Protein AF-A0A6P0RBR7-F1 (afdb_monomer_lite)

Radius of gyration: 12.31 Å; chains: 1; bounding box: 36×25×30 Å

Sequence (69 aa):
MDLKELPGAELILPGIKDLHNGKTDTVGALLVAIASIRLTKAGLDIPRSHLMPEPELRLCSSASRLYTW

Secondary structure (DSSP, 8-state):
--GGGSTTHHHHHHHHHHHHTT--SSHHHHHHHHHHHHHHHTT-----TTPPSSHHHHHHHHHHTTS--

Foldseek 3Di:
DDCCPDPCSVLQVVLQVCVVVVNQLDLSVLVCLVCVVVCVVVVDDHDPPNHDPPSVVSNVVVVVVVVDD

pLDDT: mean 84.77, std 10.88, range [48.34, 94.12]

Structure (mmCIF, N/CA/C/O backbone):
data_AF-A0A6P0RBR7-F1
#
_entry.id   AF-A0A6P0RBR7-F1
#
loop_
_atom_site.group_PDB
_atom_site.id
_atom_site.type_symbol
_atom_site.label_atom_id
_atom_site.label_alt_id
_atom_site.label_comp_id
_atom_site.label_asym_id
_atom_site.label_entity_id
_atom_site.label_seq_id
_atom_site.pdbx_PDB_ins_code
_atom_site.Cartn_x
_atom_site.Cartn_y
_atom_site.Cartn_z
_atom_site.occupancy
_atom_site.B_iso_or_equiv
_atom_site.auth_seq_id
_atom_site.auth_comp_id
_atom_site.auth_asym_id
_atom_site.auth_atom_id
_atom_site.pdbx_PDB_model_num
ATOM 1 N N . MET A 1 1 ? -16.238 12.120 5.686 1.00 57.06 1 MET A N 1
ATOM 2 C CA . MET A 1 1 ? -15.209 12.781 4.860 1.00 57.06 1 MET A CA 1
ATOM 3 C C . MET A 1 1 ? -14.951 11.894 3.660 1.00 57.06 1 MET A C 1
ATOM 5 O O . MET A 1 1 ? -14.719 10.707 3.868 1.00 57.06 1 MET A O 1
ATOM 9 N N . ASP A 1 2 ? -15.103 12.417 2.444 1.00 72.06 2 ASP A N 1
ATOM 10 C CA . ASP A 1 2 ? -14.812 11.656 1.228 1.00 72.06 2 ASP A CA 1
ATOM 11 C C . ASP A 1 2 ? -13.289 11.621 1.032 1.00 72.06 2 ASP A C 1
ATOM 13 O O . ASP A 1 2 ? -12.619 12.652 1.050 1.00 72.06 2 ASP A O 1
ATOM 17 N N . LEU A 1 3 ? -12.727 10.419 0.890 1.00 70.00 3 LEU A N 1
A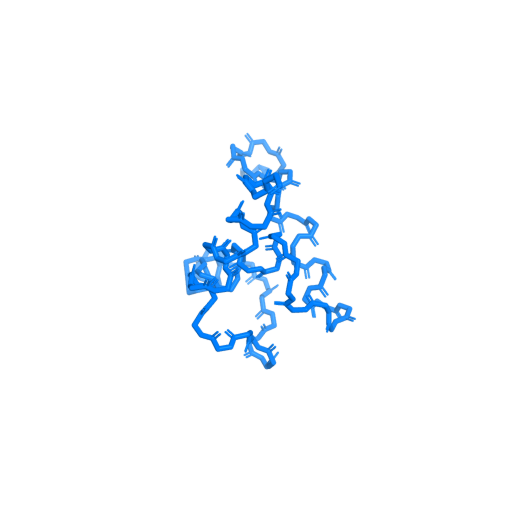TOM 18 C CA . LEU A 1 3 ? -11.294 10.214 0.681 1.00 70.00 3 LEU A CA 1
ATOM 19 C C . LEU A 1 3 ? -10.802 10.937 -0.583 1.00 70.00 3 LEU A C 1
ATOM 21 O O . LEU A 1 3 ? -9.643 11.326 -0.626 1.00 70.00 3 LEU A O 1
ATOM 25 N N . LYS A 1 4 ? -11.673 11.146 -1.581 1.00 72.88 4 LYS A N 1
ATOM 26 C CA . LYS A 1 4 ? -11.366 11.823 -2.852 1.00 72.88 4 LYS A CA 1
ATOM 27 C C . LYS A 1 4 ? -11.107 13.321 -2.714 1.00 72.88 4 LYS A C 1
ATOM 29 O O . LYS A 1 4 ? -10.548 13.912 -3.629 1.00 72.88 4 LYS A O 1
ATOM 34 N N . GLU A 1 5 ? -11.517 13.926 -1.605 1.00 78.62 5 GLU A N 1
ATOM 35 C CA . GLU A 1 5 ? -11.364 15.366 -1.364 1.00 78.62 5 GLU A CA 1
ATOM 36 C C . GLU A 1 5 ? -10.086 15.697 -0.584 1.00 78.62 5 GLU A C 1
ATOM 38 O O . GLU A 1 5 ? -9.764 16.866 -0.373 1.00 78.62 5 GLU A O 1
ATOM 43 N N . LEU A 1 6 ? -9.344 14.676 -0.141 1.00 77.12 6 LEU A N 1
ATOM 44 C CA . LEU A 1 6 ? -8.103 14.876 0.590 1.00 77.12 6 LEU A CA 1
ATOM 45 C C . LEU A 1 6 ? -6.937 15.150 -0.368 1.00 77.12 6 LEU A C 1
ATOM 47 O O . LEU A 1 6 ? -6.814 14.485 -1.398 1.00 77.12 6 LEU A O 1
ATOM 51 N N . PRO A 1 7 ? -6.027 16.073 -0.016 1.00 79.00 7 PRO A N 1
ATOM 52 C CA . PRO A 1 7 ? -4.815 16.281 -0.795 1.00 79.00 7 PRO A CA 1
ATOM 53 C C . PRO A 1 7 ? -4.001 14.981 -0.861 1.00 79.00 7 PRO A C 1
ATOM 55 O O . PRO A 1 7 ? -3.741 14.349 0.167 1.00 79.00 7 PRO A O 1
ATOM 58 N N . GLY A 1 8 ? -3.607 14.579 -2.071 1.00 82.56 8 GLY A N 1
ATOM 59 C CA . GLY A 1 8 ? -2.888 13.332 -2.325 1.00 82.56 8 GLY A CA 1
ATOM 60 C C . GLY A 1 8 ? -3.791 12.120 -2.580 1.00 82.56 8 GLY A C 1
ATOM 61 O O . GLY A 1 8 ? -3.276 11.034 -2.853 1.00 82.56 8 GLY A O 1
ATOM 62 N N . ALA A 1 9 ? -5.121 12.261 -2.533 1.00 86.56 9 ALA A N 1
ATOM 63 C CA . ALA A 1 9 ? -6.058 11.188 -2.875 1.00 86.56 9 ALA A CA 1
ATOM 64 C C . ALA A 1 9 ? -5.863 10.660 -4.303 1.00 86.56 9 ALA A C 1
ATOM 66 O O . ALA A 1 9 ? -6.036 9.465 -4.556 1.00 86.56 9 ALA A O 1
ATOM 67 N N . GLU A 1 10 ? -5.436 11.532 -5.214 1.00 88.62 10 GLU A N 1
ATOM 68 C CA . GLU A 1 10 ? -5.075 11.224 -6.592 1.00 88.62 10 GLU A CA 1
ATOM 69 C C . GLU A 1 10 ? -3.892 10.250 -6.710 1.00 88.62 10 GLU A C 1
ATOM 71 O O . GLU A 1 10 ? -3.757 9.586 -7.732 1.00 88.62 10 GLU A O 1
ATOM 76 N N . LEU A 1 11 ? -3.075 10.112 -5.660 1.00 88.25 11 LEU A N 1
ATOM 77 C CA . LEU A 1 11 ? -1.972 9.147 -5.579 1.00 88.25 11 LEU A CA 1
ATOM 78 C C . LEU A 1 11 ? -2.337 7.925 -4.726 1.00 88.25 11 LEU A C 1
ATOM 80 O O . LEU A 1 11 ? -1.966 6.800 -5.065 1.00 88.25 11 LEU A O 1
ATOM 84 N N . ILE A 1 12 ? -3.093 8.128 -3.641 1.00 89.88 12 ILE A N 1
ATOM 85 C CA . ILE A 1 12 ? -3.477 7.060 -2.708 1.00 89.88 12 ILE A CA 1
ATOM 86 C C . ILE A 1 12 ? -4.478 6.089 -3.341 1.00 89.88 12 ILE A C 1
ATOM 88 O O . ILE A 1 12 ? -4.284 4.878 -3.254 1.00 89.88 12 ILE A O 1
ATOM 92 N N . LEU A 1 13 ? -5.529 6.584 -4.004 1.00 90.69 13 LEU A N 1
ATOM 93 C CA . LEU A 1 13 ? -6.562 5.722 -4.591 1.00 90.69 13 LEU A CA 1
ATOM 94 C C . LEU A 1 13 ? -5.999 4.799 -5.689 1.00 90.69 13 LEU A C 1
ATOM 96 O O . LEU A 1 13 ? -6.244 3.589 -5.622 1.00 90.69 13 LEU A O 1
ATOM 100 N N . PRO A 1 14 ? -5.211 5.299 -6.665 1.00 92.31 14 PRO A N 1
ATOM 101 C CA . PRO A 1 14 ? -4.536 4.422 -7.617 1.00 92.31 14 PRO A CA 1
ATOM 102 C C . PRO A 1 14 ? -3.506 3.509 -6.952 1.00 92.31 14 PRO A C 1
ATOM 104 O O . PRO A 1 14 ? -3.419 2.345 -7.326 1.00 92.31 14 PRO A O 1
ATOM 107 N N . GLY A 1 15 ? -2.779 3.989 -5.937 1.00 93.00 15 GLY A N 1
ATOM 108 C CA . GLY A 1 15 ? -1.779 3.197 -5.219 1.00 93.00 15 GLY A CA 1
ATOM 109 C C . GLY A 1 15 ? -2.357 1.977 -4.505 1.00 93.00 15 GLY A C 1
ATOM 110 O O . GLY A 1 15 ? -1.795 0.888 -4.584 1.00 93.00 15 GLY A O 1
ATOM 111 N N . ILE A 1 16 ? -3.521 2.125 -3.867 1.00 92.56 16 ILE A N 1
ATOM 112 C CA . ILE A 1 16 ? -4.245 1.000 -3.263 1.00 92.56 16 ILE A CA 1
ATOM 113 C C . ILE A 1 16 ? -4.623 0.003 -4.357 1.00 92.56 16 ILE A C 1
ATOM 115 O O . ILE A 1 16 ? -4.317 -1.183 -4.252 1.00 92.56 16 ILE A O 1
ATOM 119 N N . LYS A 1 17 ? -5.225 0.484 -5.452 1.00 92.75 17 LYS A N 1
ATOM 120 C CA . LYS A 1 17 ? -5.590 -0.366 -6.591 1.00 92.75 17 LYS A CA 1
ATOM 121 C C . LYS A 1 17 ? -4.378 -1.109 -7.164 1.00 92.75 17 LYS A C 1
ATOM 123 O O . LYS A 1 17 ? -4.503 -2.282 -7.505 1.00 92.75 17 LYS A O 1
ATOM 128 N N . ASP A 1 18 ? -3.226 -0.461 -7.276 1.00 94.12 18 ASP A N 1
ATOM 129 C CA . ASP A 1 18 ? -1.987 -1.082 -7.746 1.00 94.12 18 ASP A CA 1
ATOM 130 C C . ASP A 1 18 ? -1.550 -2.225 -6.827 1.00 94.12 18 ASP A C 1
ATOM 132 O O . ASP A 1 18 ? -1.319 -3.334 -7.317 1.00 94.12 18 ASP A O 1
ATOM 136 N N . LEU A 1 19 ? -1.561 -2.013 -5.508 1.00 92.56 19 LEU A N 1
ATOM 137 C CA . LEU A 1 19 ? -1.233 -3.060 -4.539 1.00 92.56 19 LEU A CA 1
ATOM 138 C C . LEU A 1 19 ? -2.189 -4.258 -4.623 1.00 92.56 19 LEU A C 1
ATOM 140 O O . LEU A 1 19 ? -1.732 -5.400 -4.615 1.00 92.56 19 LEU A O 1
ATOM 144 N N . HIS A 1 20 ? -3.498 -4.026 -4.772 1.00 91.50 20 HIS A N 1
ATOM 145 C CA . HIS A 1 20 ? -4.470 -5.111 -4.975 1.00 91.50 20 HIS A CA 1
ATOM 146 C C . HIS A 1 20 ? -4.233 -5.892 -6.278 1.00 91.50 20 HIS A C 1
ATOM 148 O O . HIS A 1 20 ? -4.561 -7.073 -6.352 1.00 91.50 20 HIS A O 1
ATOM 154 N N . ASN A 1 21 ? -3.636 -5.261 -7.292 1.00 92.44 21 ASN A N 1
ATOM 155 C CA . ASN A 1 21 ? -3.243 -5.910 -8.544 1.00 92.44 21 ASN A CA 1
ATOM 156 C C . ASN A 1 21 ? -1.822 -6.504 -8.500 1.00 92.44 21 ASN A C 1
ATOM 158 O O . ASN A 1 21 ? -1.307 -6.919 -9.537 1.00 92.44 21 ASN A O 1
ATOM 162 N N . GLY A 1 22 ? -1.166 -6.519 -7.334 1.00 91.44 22 GLY A N 1
ATOM 163 C CA . GLY A 1 22 ? 0.196 -7.033 -7.167 1.00 91.44 22 GLY A CA 1
ATOM 164 C C . GLY A 1 22 ? 1.297 -6.118 -7.711 1.00 91.44 22 GLY A C 1
ATOM 165 O O . GLY A 1 22 ? 2.447 -6.543 -7.806 1.00 91.44 22 GLY A O 1
ATOM 166 N N . LYS A 1 23 ? 0.979 -4.867 -8.062 1.00 93.25 23 LYS A N 1
ATOM 167 C CA . LYS A 1 23 ? 1.953 -3.863 -8.506 1.00 93.25 23 LYS A CA 1
ATOM 168 C C . LYS A 1 23 ? 2.471 -3.097 -7.295 1.00 93.25 23 LYS A C 1
ATOM 170 O O . LYS A 1 23 ? 1.768 -2.265 -6.730 1.00 93.25 23 LYS A O 1
ATOM 175 N N . THR A 1 24 ? 3.691 -3.399 -6.877 1.00 92.81 24 THR A N 1
ATOM 176 C CA . THR A 1 24 ? 4.231 -2.955 -5.580 1.00 92.81 24 THR A CA 1
ATOM 177 C C . THR A 1 24 ? 5.316 -1.886 -5.704 1.00 92.81 24 THR A C 1
ATOM 179 O O . THR A 1 24 ? 5.786 -1.371 -4.695 1.00 92.81 24 THR A O 1
ATOM 182 N N . ASP A 1 25 ? 5.710 -1.530 -6.927 1.00 91.38 25 ASP A N 1
ATOM 183 C CA . ASP A 1 25 ? 6.807 -0.610 -7.240 1.00 91.38 25 ASP A CA 1
ATOM 184 C C . ASP A 1 25 ? 6.361 0.704 -7.900 1.00 91.38 25 ASP A C 1
ATOM 186 O O . ASP A 1 25 ? 7.202 1.542 -8.230 1.00 91.38 25 ASP A O 1
ATOM 190 N N . THR A 1 26 ? 5.055 0.921 -8.074 1.00 93.00 26 THR A N 1
ATOM 191 C CA . THR A 1 26 ? 4.536 2.202 -8.566 1.00 93.00 26 THR A CA 1
ATOM 192 C C . THR A 1 26 ? 4.664 3.278 -7.492 1.00 93.00 26 THR A C 1
ATOM 19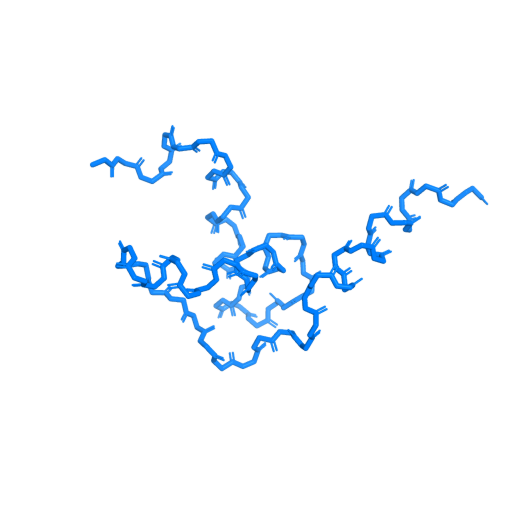4 O O . THR A 1 26 ? 4.624 2.989 -6.297 1.00 93.00 26 THR A O 1
ATOM 197 N N . VAL A 1 27 ? 4.771 4.549 -7.894 1.00 92.00 27 VAL A N 1
ATOM 198 C CA . VAL A 1 27 ? 4.844 5.676 -6.944 1.00 92.00 27 VAL A CA 1
ATOM 199 C C . VAL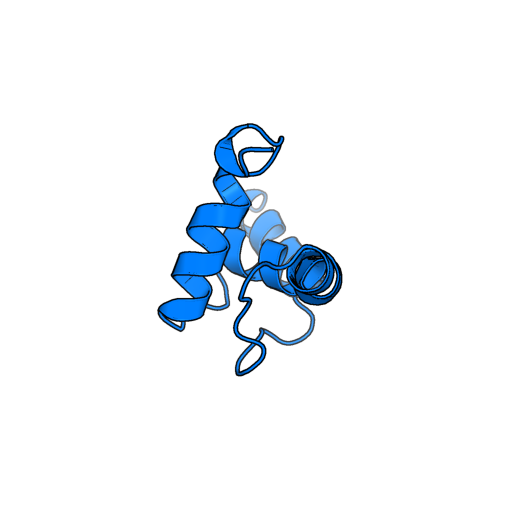 A 1 27 ? 3.666 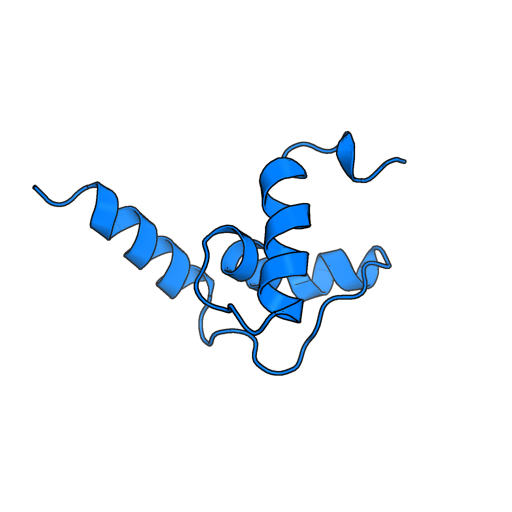5.652 -5.963 1.00 92.00 27 VAL A C 1
ATOM 201 O O . VAL A 1 27 ? 3.868 5.784 -4.759 1.00 92.00 27 VAL A O 1
ATOM 204 N N . GLY A 1 28 ? 2.446 5.413 -6.456 1.00 92.62 28 GLY A N 1
ATOM 205 C CA . GLY A 1 28 ? 1.256 5.291 -5.611 1.00 92.62 28 GLY A CA 1
ATOM 206 C C . GLY A 1 28 ? 1.340 4.106 -4.646 1.00 92.62 28 GLY A C 1
ATOM 207 O O . GLY A 1 28 ? 1.076 4.270 -3.456 1.00 92.62 28 GLY A O 1
ATOM 208 N N . ALA A 1 29 ? 1.744 2.926 -5.125 1.00 94.00 29 ALA A N 1
ATOM 209 C CA . ALA A 1 29 ? 1.890 1.735 -4.289 1.00 94.00 29 ALA A CA 1
ATOM 210 C C . ALA A 1 29 ? 2.941 1.929 -3.183 1.00 94.00 29 ALA A C 1
ATOM 212 O O . ALA A 1 29 ? 2.702 1.564 -2.032 1.00 94.00 29 ALA A O 1
ATOM 213 N N . LEU A 1 30 ? 4.071 2.565 -3.506 1.00 94.06 30 LEU A N 1
ATOM 214 C CA . LEU A 1 30 ? 5.131 2.890 -2.552 1.00 94.06 30 LEU A CA 1
ATOM 215 C C . LEU A 1 30 ? 4.652 3.898 -1.498 1.00 94.06 30 LEU A C 1
ATOM 217 O O . LEU A 1 30 ? 4.864 3.682 -0.307 1.00 94.06 30 LEU A O 1
ATOM 221 N N . LEU A 1 31 ? 3.937 4.954 -1.901 1.00 93.19 31 LEU A N 1
ATOM 222 C CA . LEU A 1 31 ? 3.347 5.924 -0.967 1.00 93.19 31 LEU A CA 1
ATOM 223 C C . LEU A 1 31 ? 2.337 5.267 -0.016 1.00 93.19 31 LEU A C 1
ATOM 225 O O . LEU A 1 31 ? 2.347 5.532 1.188 1.00 93.19 31 LEU A O 1
ATOM 229 N N . VAL A 1 32 ? 1.488 4.379 -0.538 1.00 93.62 32 VAL A N 1
ATOM 230 C CA . VAL A 1 32 ? 0.525 3.622 0.271 1.00 93.62 32 VAL A CA 1
ATOM 231 C C . VAL A 1 32 ? 1.235 2.649 1.212 1.00 93.62 32 VAL A C 1
ATOM 233 O O . VAL A 1 32 ? 0.817 2.524 2.361 1.00 93.62 32 VAL A O 1
ATOM 236 N N . ALA A 1 33 ? 2.328 2.011 0.784 1.00 94.00 33 ALA A N 1
ATOM 237 C CA . ALA A 1 33 ? 3.135 1.138 1.636 1.00 94.00 33 ALA A CA 1
ATOM 238 C C . ALA A 1 33 ? 3.740 1.904 2.827 1.00 94.00 33 ALA A C 1
ATOM 240 O O . ALA A 1 33 ? 3.586 1.466 3.971 1.00 94.00 33 ALA A O 1
ATOM 241 N N . ILE A 1 34 ? 4.323 3.083 2.579 1.00 93.00 34 ILE A N 1
ATOM 242 C CA . ILE A 1 34 ? 4.879 3.981 3.611 1.00 93.00 34 ILE A CA 1
ATOM 243 C C . ILE A 1 34 ? 3.787 4.404 4.606 1.00 93.00 34 ILE A C 1
ATOM 245 O O . ILE A 1 34 ? 3.969 4.365 5.823 1.00 93.00 34 ILE A O 1
ATOM 249 N N . ALA A 1 35 ? 2.610 4.784 4.103 1.00 92.19 35 ALA A N 1
ATOM 250 C C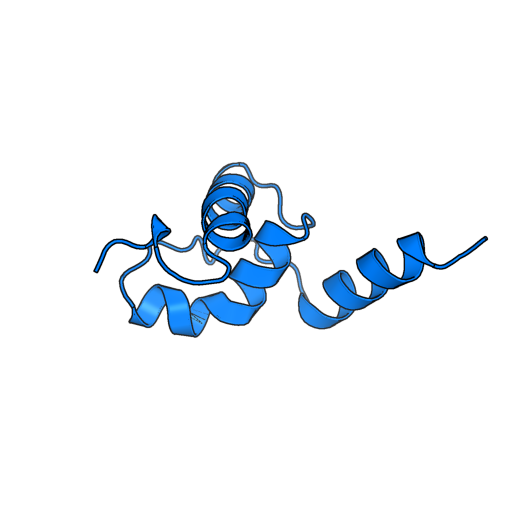A . ALA A 1 35 ? 1.497 5.247 4.928 1.00 92.19 35 ALA A CA 1
ATOM 251 C C . ALA A 1 35 ? 0.595 4.117 5.464 1.00 92.19 35 ALA A C 1
ATOM 253 O O . ALA A 1 35 ? -0.387 4.406 6.155 1.00 92.19 35 ALA A O 1
ATOM 254 N N . SER A 1 36 ? 0.908 2.847 5.188 1.00 92.19 36 SER A N 1
ATOM 255 C CA . SER A 1 36 ? 0.007 1.698 5.378 1.00 92.19 36 SER A CA 1
ATOM 256 C C . SER A 1 36 ? -0.549 1.591 6.797 1.00 92.19 36 SER A C 1
ATOM 258 O O . SER A 1 36 ? -1.750 1.386 6.986 1.00 92.19 36 SER A O 1
ATOM 260 N N . ILE A 1 37 ? 0.290 1.816 7.812 1.00 90.62 37 ILE A N 1
ATOM 261 C CA . ILE A 1 37 ? -0.112 1.797 9.225 1.00 90.62 37 ILE A CA 1
ATOM 262 C C . ILE A 1 37 ? -1.169 2.875 9.506 1.00 90.62 37 ILE A C 1
ATOM 264 O O . ILE A 1 37 ? -2.167 2.605 10.175 1.00 90.62 37 ILE A O 1
ATOM 268 N N . ARG A 1 38 ? -0.967 4.097 8.997 1.00 90.50 38 ARG A N 1
ATOM 269 C CA . ARG A 1 38 ? -1.877 5.235 9.214 1.00 90.50 38 ARG A CA 1
ATOM 270 C C . ARG A 1 38 ? -3.180 5.057 8.440 1.00 90.50 38 ARG A C 1
ATOM 272 O O . ARG A 1 38 ? -4.243 5.278 9.007 1.00 90.50 38 ARG A O 1
ATOM 279 N N . LEU A 1 39 ? -3.096 4.612 7.188 1.00 89.88 39 LEU A N 1
ATOM 280 C CA . LEU A 1 39 ? -4.260 4.355 6.339 1.00 89.88 39 LEU A CA 1
ATOM 281 C C . LEU A 1 39 ? -5.115 3.214 6.892 1.00 89.88 39 LEU A C 1
ATOM 283 O O . LEU A 1 39 ? -6.332 3.353 6.975 1.00 89.88 39 LEU A O 1
ATOM 287 N N . THR A 1 40 ? -4.493 2.140 7.387 1.00 90.75 40 THR A N 1
ATOM 288 C CA . THR A 1 40 ? -5.261 1.054 8.009 1.00 90.75 40 THR A CA 1
ATOM 289 C C . THR A 1 40 ? -5.936 1.504 9.304 1.00 90.75 40 THR A C 1
ATOM 291 O O . THR A 1 40 ? -7.083 1.153 9.560 1.00 90.75 40 THR A O 1
ATOM 294 N N . LYS A 1 41 ? -5.260 2.324 10.124 1.00 89.56 41 LYS A N 1
ATOM 295 C CA . LYS A 1 41 ? -5.874 2.932 11.320 1.00 89.56 41 LYS A CA 1
ATOM 296 C C . LYS A 1 41 ? -7.043 3.859 10.978 1.00 89.56 41 LYS A C 1
ATOM 298 O O . LYS A 1 41 ? -7.955 3.990 11.783 1.00 89.56 41 LYS A O 1
ATOM 303 N N . ALA A 1 42 ? -7.020 4.476 9.799 1.00 87.31 42 ALA A N 1
ATOM 304 C CA . ALA A 1 42 ? -8.117 5.281 9.275 1.00 87.31 42 ALA A CA 1
ATOM 305 C C . ALA A 1 42 ? -9.255 4.438 8.658 1.00 87.31 42 ALA A C 1
ATOM 307 O O . ALA A 1 42 ? -10.223 5.007 8.161 1.00 87.31 42 ALA A O 1
ATOM 308 N N . GLY A 1 43 ? -9.159 3.104 8.696 1.00 89.50 43 GLY A N 1
ATOM 309 C CA . GLY A 1 43 ? -10.189 2.191 8.201 1.00 89.50 43 GLY A CA 1
ATOM 310 C C . GLY A 1 43 ? -10.080 1.845 6.716 1.00 89.50 43 GLY A C 1
ATOM 311 O O . GLY A 1 43 ? -11.005 1.240 6.182 1.00 89.50 43 GLY A O 1
ATOM 312 N N . LEU A 1 44 ? -8.980 2.203 6.041 1.00 87.69 44 LEU A N 1
ATOM 313 C CA . LEU A 1 44 ? -8.737 1.732 4.679 1.00 87.69 44 LEU A CA 1
ATOM 314 C C . LEU A 1 44 ? -8.231 0.289 4.696 1.00 87.69 44 LEU A C 1
ATOM 316 O O . LEU A 1 44 ? -7.338 -0.058 5.472 1.00 87.69 44 LEU A O 1
ATOM 320 N N . ASP A 1 45 ? -8.771 -0.527 3.797 1.00 89.19 45 ASP A N 1
ATOM 321 C CA . ASP A 1 45 ? -8.267 -1.872 3.558 1.00 89.19 45 ASP A CA 1
ATOM 322 C C . ASP A 1 45 ? -7.000 -1.795 2.702 1.00 89.19 45 ASP A C 1
ATOM 324 O O . ASP A 1 45 ? -7.051 -1.466 1.518 1.00 89.19 45 ASP A O 1
ATOM 328 N N . ILE A 1 46 ? -5.848 -2.018 3.338 1.00 90.12 46 ILE A N 1
ATOM 329 C CA . ILE A 1 46 ? -4.541 -2.000 2.685 1.00 90.12 46 ILE A CA 1
ATOM 330 C C . ILE A 1 46 ? -3.966 -3.417 2.729 1.00 90.12 46 ILE A C 1
ATOM 332 O O . ILE A 1 46 ? -3.743 -3.948 3.827 1.00 90.12 46 ILE A O 1
ATOM 336 N N . PRO A 1 47 ? -3.656 -4.032 1.575 1.00 85.81 47 PRO A N 1
ATOM 337 C CA . PRO A 1 47 ? -3.040 -5.348 1.545 1.00 85.81 47 PRO A CA 1
ATOM 338 C C . PRO A 1 47 ? -1.646 -5.274 2.178 1.00 85.81 47 PRO A C 1
ATOM 340 O O . PRO A 1 47 ? -0.755 -4.573 1.705 1.00 85.81 47 PRO A O 1
ATOM 343 N N . ARG A 1 48 ? -1.459 -5.994 3.289 1.00 78.31 48 ARG A N 1
ATOM 344 C CA . ARG A 1 48 ? -0.179 -6.040 4.021 1.00 78.31 48 ARG A CA 1
ATOM 345 C C . ARG A 1 48 ? 0.781 -7.097 3.487 1.00 78.31 48 ARG A C 1
ATOM 347 O O . ARG A 1 48 ? 1.982 -7.025 3.731 1.00 78.31 48 ARG A O 1
ATOM 354 N N . SER A 1 49 ? 0.255 -8.094 2.785 1.00 72.75 49 SER A N 1
ATOM 355 C CA . SER A 1 49 ? 1.058 -9.097 2.096 1.00 72.75 49 SER A CA 1
ATOM 356 C C . SER A 1 49 ? 1.698 -8.474 0.858 1.00 72.75 49 SER A C 1
ATOM 358 O O . SER A 1 49 ? 0.990 -7.844 0.076 1.00 72.75 49 SER A O 1
ATOM 360 N N . HIS A 1 50 ? 2.994 -8.714 0.653 1.00 75.88 50 HIS A N 1
ATOM 361 C CA . HIS A 1 50 ? 3.746 -8.283 -0.534 1.00 75.88 50 HIS A CA 1
ATOM 362 C C . HIS A 1 50 ? 4.041 -6.776 -0.636 1.00 75.88 50 HIS A C 1
ATOM 364 O O . HIS A 1 50 ? 4.316 -6.288 -1.728 1.00 75.88 50 HIS A O 1
ATOM 370 N N . LEU A 1 51 ? 4.045 -6.027 0.474 1.00 86.00 51 LEU A N 1
ATOM 371 C CA . LEU A 1 51 ? 4.580 -4.661 0.447 1.00 86.00 51 LEU A CA 1
ATOM 372 C C . LEU A 1 51 ? 6.072 -4.678 0.087 1.00 86.00 51 LEU A C 1
ATOM 374 O O . LEU A 1 51 ? 6.822 -5.547 0.538 1.00 86.00 51 LEU A O 1
ATOM 378 N N . MET A 1 52 ? 6.493 -3.714 -0.731 1.00 88.50 52 MET A N 1
ATOM 379 C CA . MET A 1 52 ? 7.890 -3.587 -1.136 1.00 88.50 52 MET A CA 1
ATOM 380 C C . MET A 1 52 ? 8.781 -3.341 0.094 1.00 88.50 52 MET A C 1
ATOM 382 O O . MET A 1 52 ? 8.438 -2.477 0.904 1.00 88.50 52 MET A O 1
ATOM 386 N N . PRO A 1 53 ? 9.922 -4.040 0.238 1.00 88.69 53 PRO A N 1
ATOM 387 C CA . PRO A 1 53 ? 10.911 -3.711 1.257 1.00 88.69 53 PRO A CA 1
ATOM 388 C C . PRO A 1 53 ? 11.445 -2.291 1.059 1.00 88.69 53 PRO A C 1
ATOM 390 O O . PRO A 1 53 ? 11.693 -1.883 -0.077 1.00 88.69 53 PRO A O 1
ATOM 393 N N . GLU A 1 54 ? 11.631 -1.567 2.164 1.00 89.50 54 GLU A N 1
ATOM 394 C CA . GLU A 1 54 ? 12.200 -0.208 2.183 1.00 89.50 54 GLU A CA 1
ATOM 395 C C . GLU A 1 54 ? 11.552 0.727 1.137 1.00 89.50 54 GLU A C 1
ATOM 397 O O . GLU A 1 54 ? 12.228 1.259 0.242 1.00 89.50 54 GLU A O 1
ATOM 402 N N . PRO A 1 55 ? 10.218 0.907 1.192 1.00 89.81 55 PRO A N 1
ATOM 403 C CA . PRO A 1 55 ? 9.478 1.619 0.157 1.00 89.81 55 PRO A CA 1
ATOM 404 C C . PRO A 1 55 ? 9.925 3.084 -0.003 1.00 89.81 55 PRO A C 1
ATOM 406 O O . PRO A 1 55 ? 9.830 3.627 -1.103 1.00 89.81 55 PRO A O 1
ATOM 409 N N . GLU A 1 56 ? 10.489 3.711 1.034 1.00 89.94 56 GLU A N 1
ATOM 410 C CA . GLU A 1 56 ? 11.071 5.058 0.999 1.00 89.94 56 GLU A CA 1
ATOM 411 C C . GLU A 1 56 ? 12.311 5.134 0.095 1.00 89.94 56 GLU A C 1
ATOM 413 O O . GLU A 1 56 ? 12.443 6.056 -0.714 1.00 89.94 56 GLU A O 1
ATOM 418 N N . LEU A 1 57 ? 13.210 4.148 0.191 1.00 89.81 57 LEU A N 1
ATOM 419 C CA . LEU A 1 57 ? 14.415 4.076 -0.644 1.00 89.81 57 LEU A CA 1
ATOM 420 C C . LEU A 1 57 ? 14.044 3.803 -2.103 1.00 89.81 57 LEU A C 1
ATOM 422 O O . LEU A 1 57 ? 14.585 4.413 -3.033 1.00 89.81 57 LEU A O 1
ATOM 426 N N . ARG A 1 58 ? 13.068 2.917 -2.318 1.00 90.38 58 ARG A N 1
ATOM 427 C CA . ARG A 1 58 ? 12.526 2.619 -3.650 1.00 90.38 58 ARG A CA 1
ATOM 428 C C . ARG A 1 58 ? 11.857 3.845 -4.269 1.00 90.38 58 ARG A C 1
ATOM 430 O O . ARG A 1 58 ? 12.087 4.130 -5.442 1.00 90.38 58 ARG A O 1
ATOM 437 N N . LEU A 1 59 ? 11.126 4.628 -3.480 1.00 89.81 59 LEU A N 1
ATOM 438 C CA . LEU A 1 59 ? 10.544 5.885 -3.939 1.00 89.81 59 LEU A CA 1
ATOM 439 C C . LEU A 1 59 ? 11.634 6.899 -4.326 1.00 89.81 59 LEU A C 1
ATOM 441 O O . LEU A 1 59 ? 11.586 7.455 -5.423 1.00 89.81 59 LEU A O 1
ATOM 445 N N . CYS A 1 60 ? 12.658 7.082 -3.490 1.00 84.38 60 CYS A N 1
ATOM 446 C CA . CYS A 1 60 ? 13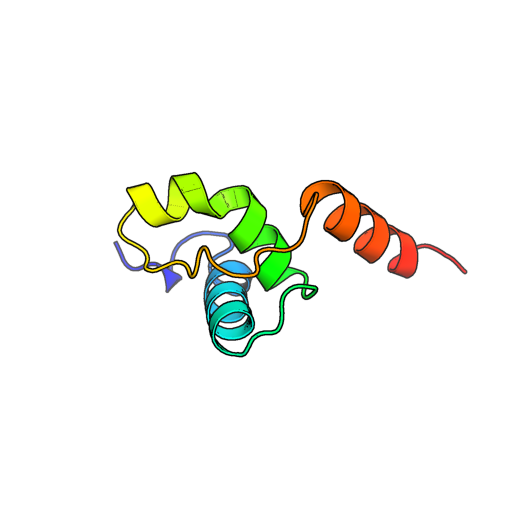.766 8.002 -3.766 1.00 84.38 60 CYS A CA 1
ATOM 447 C C . CYS A 1 60 ? 14.537 7.623 -5.045 1.00 84.38 60 CYS A C 1
ATOM 449 O O . CYS A 1 60 ? 14.783 8.463 -5.911 1.00 84.38 60 CYS A O 1
ATOM 451 N N . SER A 1 61 ? 14.845 6.335 -5.222 1.00 82.12 61 SER A N 1
ATOM 452 C CA . SER A 1 61 ? 15.496 5.836 -6.443 1.00 82.12 61 SER A CA 1
ATOM 453 C C . SER A 1 61 ? 14.628 5.993 -7.697 1.00 82.12 61 SER A C 1
ATOM 455 O O . SER A 1 61 ? 15.156 6.315 -8.764 1.00 82.12 61 SER A O 1
ATOM 457 N N . SER A 1 62 ? 13.304 5.834 -7.589 1.00 75.81 62 SER A N 1
ATOM 458 C CA . SER A 1 62 ? 12.383 6.093 -8.705 1.00 75.81 62 SER A CA 1
ATOM 459 C C . SER A 1 62 ? 12.372 7.569 -9.118 1.00 75.81 62 SER A C 1
ATOM 461 O O . SER A 1 62 ? 12.379 7.868 -10.310 1.00 75.81 62 SER A O 1
ATOM 463 N N . ALA A 1 63 ? 12.453 8.488 -8.149 1.00 74.50 63 ALA A N 1
ATOM 464 C CA . ALA A 1 63 ? 12.542 9.922 -8.404 1.00 74.50 63 ALA A CA 1
ATOM 465 C C . ALA A 1 63 ? 13.900 10.310 -9.006 1.00 74.50 63 ALA A C 1
ATOM 467 O O . ALA A 1 63 ? 13.954 11.077 -9.961 1.00 74.50 63 ALA A O 1
ATOM 468 N N . SER A 1 64 ? 15.001 9.735 -8.513 1.00 70.88 64 SER A N 1
ATOM 469 C CA . SER A 1 64 ? 16.348 9.985 -9.047 1.00 70.88 64 SER A CA 1
ATOM 470 C C . SER A 1 64 ? 16.486 9.581 -10.521 1.00 70.88 64 SER A C 1
ATOM 472 O O . SER A 1 64 ? 17.159 10.271 -11.289 1.00 70.88 64 SER A O 1
ATOM 474 N N . ARG A 1 65 ? 15.775 8.528 -10.949 1.00 63.66 65 ARG A N 1
ATOM 475 C CA . ARG A 1 65 ? 15.725 8.082 -12.351 1.00 63.66 65 ARG A CA 1
ATOM 476 C C . ARG A 1 65 ? 15.097 9.114 -13.300 1.00 63.66 65 ARG A C 1
ATOM 478 O O . ARG A 1 65 ? 15.344 9.057 -14.496 1.00 63.66 65 ARG A O 1
ATOM 485 N N . LEU A 1 66 ? 14.307 10.057 -12.783 1.00 60.47 66 LEU A N 1
ATOM 486 C CA . LEU A 1 66 ? 13.721 11.152 -13.566 1.00 60.47 66 LEU A CA 1
ATOM 487 C C . LEU A 1 66 ? 14.659 12.366 -13.699 1.00 60.47 66 LEU A C 1
ATOM 489 O O . LEU A 1 66 ? 14.377 13.261 -14.489 1.00 60.47 66 LEU A O 1
ATOM 493 N N . TYR A 1 67 ? 15.760 12.401 -12.941 1.00 58.31 67 TYR A N 1
ATOM 494 C CA . TYR A 1 67 ? 16.714 13.519 -12.894 1.00 58.31 67 TYR A CA 1
ATOM 495 C C . TYR A 1 67 ? 18.103 13.179 -13.457 1.00 58.31 67 TYR A C 1
ATOM 497 O O . TYR A 1 67 ? 19.014 14.002 -13.383 1.00 58.31 67 TYR A O 1
ATOM 505 N N . THR A 1 68 ? 18.282 11.984 -14.018 1.00 52.81 68 THR A N 1
ATOM 506 C CA . THR A 1 68 ? 19.527 11.570 -14.677 1.00 52.81 68 THR A CA 1
ATOM 507 C C . THR A 1 68 ? 19.396 11.781 -16.190 1.00 52.81 68 THR A C 1
ATOM 509 O O . THR A 1 68 ? 18.564 11.136 -16.825 1.00 52.81 68 THR A O 1
ATOM 512 N N . TRP A 1 69 ? 20.176 12.730 -16.728 1.00 48.34 69 TRP A N 1
ATOM 513 C CA . TRP A 1 69 ? 20.403 12.943 -18.167 1.00 48.34 69 TRP A CA 1
ATOM 514 C C . TRP A 1 69 ? 21.455 11.969 -18.696 1.00 48.34 69 TRP A C 1
ATOM 516 O O . TRP A 1 69 ? 22.416 11.695 -17.939 1.00 48.34 69 TRP A O 1
#